Protein AF-A7MYH1-F1 (afdb_monomer_lite)

Organism: Vibrio campbellii (strain ATCC BAA-1116) (NCBI:txid2902295)

pLDDT: mean 77.16, std 15.41, range [34.53, 94.25]

Structure (mmCIF, N/CA/C/O backbone):
data_AF-A7MYH1-F1
#
_entry.id   AF-A7MYH1-F1
#
loop_
_atom_site.group_PDB
_atom_site.id
_atom_site.type_symbol
_atom_site.label_atom_id
_atom_site.label_alt_id
_atom_site.label_comp_id
_atom_site.label_asym_id
_atom_site.label_entity_id
_atom_site.label_seq_id
_atom_site.pdbx_PDB_ins_code
_atom_site.Cartn_x
_atom_site.Cartn_y
_atom_site.Cartn_z
_atom_site.occupancy
_atom_site.B_iso_or_equiv
_atom_site.auth_seq_id
_atom_site.auth_comp_id
_atom_site.auth_asym_id
_atom_site.auth_atom_id
_atom_site.pdbx_PDB_model_num
ATOM 1 N N . MET A 1 1 ? -11.121 32.956 -5.325 1.00 46.50 1 MET A N 1
ATOM 2 C CA . MET A 1 1 ? -10.182 32.074 -6.074 1.00 46.50 1 MET A CA 1
ATOM 3 C C . MET A 1 1 ? -8.756 32.084 -5.516 1.00 46.50 1 MET A C 1
ATOM 5 O O . MET A 1 1 ? -8.129 31.035 -5.560 1.00 46.50 1 MET A O 1
ATOM 9 N N . ARG A 1 2 ? -8.253 33.197 -4.953 1.00 42.03 2 ARG A N 1
ATOM 10 C CA . ARG A 1 2 ? -6.941 33.247 -4.270 1.00 42.03 2 ARG A CA 1
ATOM 11 C C . ARG A 1 2 ? -6.916 32.445 -2.962 1.00 42.03 2 ARG A C 1
ATOM 13 O O . ARG A 1 2 ? -5.913 31.816 -2.661 1.00 42.03 2 ARG A O 1
ATOM 20 N N . ASP A 1 3 ? -8.043 32.362 -2.259 1.00 34.53 3 ASP A N 1
ATOM 21 C CA . ASP A 1 3 ? -8.135 31.646 -0.975 1.00 34.53 3 ASP A CA 1
ATOM 22 C C . ASP A 1 3 ? -7.996 30.128 -1.117 1.00 34.53 3 ASP A C 1
ATOM 24 O O . ASP A 1 3 ? -7.394 29.478 -0.271 1.00 34.53 3 ASP A O 1
ATOM 28 N N . ILE A 1 4 ? -8.472 29.555 -2.228 1.00 42.09 4 ILE A N 1
ATOM 29 C CA . ILE A 1 4 ? -8.299 28.124 -2.523 1.00 42.09 4 ILE A CA 1
ATOM 30 C C . ILE A 1 4 ? -6.824 27.814 -2.817 1.00 42.09 4 ILE A C 1
ATOM 32 O O . ILE A 1 4 ? -6.323 26.778 -2.390 1.00 42.09 4 ILE A O 1
ATOM 36 N N . GLN A 1 5 ? -6.113 28.728 -3.486 1.00 36.94 5 GLN A N 1
ATOM 37 C CA . GLN A 1 5 ? -4.681 28.589 -3.757 1.00 36.94 5 GLN A CA 1
ATOM 38 C C . GLN A 1 5 ? -3.839 28.767 -2.491 1.00 36.94 5 GLN A C 1
ATOM 40 O O . GLN A 1 5 ? -2.908 28.000 -2.287 1.00 36.94 5 GLN A O 1
ATOM 45 N N . ILE A 1 6 ? -4.197 29.704 -1.606 1.00 45.69 6 ILE A N 1
ATOM 46 C CA . ILE A 1 6 ? -3.538 29.878 -0.303 1.00 45.69 6 ILE A CA 1
ATOM 47 C C . ILE A 1 6 ? -3.774 28.646 0.571 1.00 45.69 6 ILE A C 1
ATOM 49 O O . ILE A 1 6 ? -2.826 28.120 1.141 1.00 45.69 6 ILE A O 1
ATOM 53 N N . LEU A 1 7 ? -4.998 28.109 0.603 1.00 43.84 7 LEU A N 1
ATOM 54 C CA . LEU A 1 7 ? -5.285 26.854 1.292 1.00 43.84 7 LEU A CA 1
ATOM 55 C C . LEU A 1 7 ? -4.458 25.706 0.711 1.00 43.84 7 LEU A C 1
ATOM 57 O O . LEU A 1 7 ? -3.829 24.994 1.479 1.00 43.84 7 LEU A O 1
ATOM 61 N N . GLN A 1 8 ? -4.379 25.547 -0.612 1.00 45.94 8 GLN A N 1
ATOM 62 C CA . GLN A 1 8 ? -3.542 24.518 -1.244 1.00 45.94 8 GLN A CA 1
ATOM 63 C C . GLN A 1 8 ? -2.045 24.686 -0.924 1.00 45.94 8 GLN A C 1
ATOM 65 O O . GLN A 1 8 ? -1.395 23.701 -0.580 1.00 45.94 8 GLN A O 1
ATOM 70 N N . GLN A 1 9 ? -1.519 25.914 -0.945 1.00 45.81 9 GLN A N 1
ATOM 71 C CA . GLN A 1 9 ? -0.115 26.222 -0.651 1.00 45.81 9 GLN A CA 1
ATOM 72 C C . GLN A 1 9 ? 0.223 26.002 0.836 1.00 45.81 9 GLN A C 1
ATOM 74 O O . GLN A 1 9 ? 1.280 25.476 1.179 1.00 45.81 9 GLN A O 1
ATOM 79 N N . THR A 1 10 ? -0.686 26.363 1.745 1.00 42.59 10 THR A N 1
ATOM 80 C CA . THR A 1 10 ? -0.551 26.125 3.191 1.00 42.59 10 THR A CA 1
ATOM 81 C C . THR A 1 10 ? -0.730 24.638 3.533 1.00 42.59 10 THR A C 1
ATOM 83 O O . THR A 1 10 ? -0.073 24.136 4.444 1.00 42.59 10 THR A O 1
ATOM 86 N N . ILE A 1 11 ? -1.555 23.911 2.767 1.00 44.72 11 ILE A N 1
ATOM 87 C CA . ILE A 1 11 ? -1.746 22.451 2.843 1.00 44.72 11 ILE A CA 1
ATOM 88 C C . ILE A 1 11 ? -0.503 21.691 2.348 1.00 44.72 11 ILE A C 1
ATOM 90 O O . ILE A 1 11 ? -0.171 20.647 2.899 1.00 44.72 11 ILE A O 1
ATOM 94 N N . GLU A 1 12 ? 0.228 22.188 1.352 1.00 46.72 12 GLU A N 1
ATOM 95 C CA . GLU A 1 12 ? 1.492 21.563 0.930 1.00 46.72 12 GLU A CA 1
ATOM 96 C C . GLU A 1 12 ? 2.614 21.724 1.971 1.00 46.72 12 GLU A C 1
ATOM 98 O O . GLU A 1 12 ? 3.461 20.841 2.105 1.00 46.72 12 GLU A O 1
ATOM 103 N N . ASN A 1 13 ? 2.585 22.799 2.766 1.00 48.75 13 ASN A N 1
ATOM 104 C CA . ASN A 1 13 ? 3.703 23.199 3.625 1.00 48.75 13 ASN A CA 1
ATOM 105 C C . ASN A 1 13 ? 3.654 22.684 5.084 1.00 48.75 13 ASN A C 1
ATOM 107 O O . ASN A 1 13 ? 4.601 22.921 5.831 1.00 48.75 13 ASN A O 1
ATOM 111 N N . GLN A 1 14 ? 2.606 21.966 5.524 1.00 47.09 14 GLN A N 1
ATOM 112 C CA . GLN A 1 14 ? 2.458 21.504 6.924 1.00 47.09 14 GLN A CA 1
ATOM 113 C C . GLN A 1 14 ? 2.160 19.991 7.057 1.00 47.09 14 GLN A C 1
ATOM 115 O O . GLN A 1 14 ? 1.021 19.572 7.254 1.00 47.09 14 GLN A O 1
ATOM 120 N N . CYS A 1 15 ? 3.182 19.131 7.014 1.00 50.34 15 CYS A N 1
ATOM 121 C CA . CYS A 1 15 ? 3.049 17.683 7.273 1.00 50.34 15 CYS A CA 1
ATOM 122 C C . CYS A 1 15 ? 3.662 17.332 8.636 1.00 50.34 15 CYS A C 1
ATOM 124 O O . CYS A 1 15 ? 4.889 17.344 8.723 1.00 50.34 15 CYS A O 1
ATOM 126 N N . PRO A 1 16 ? 2.876 17.070 9.708 1.00 57.16 16 PRO A N 1
ATOM 127 C CA . PRO A 1 16 ? 2.064 15.849 9.914 1.00 57.16 16 PRO A CA 1
ATOM 128 C C . PRO A 1 16 ? 0.597 16.098 10.341 1.00 57.16 16 PRO A C 1
ATOM 130 O O . PRO A 1 16 ? -0.202 15.160 10.414 1.00 57.16 16 PRO A O 1
ATOM 133 N N . GLU A 1 17 ? 0.228 17.350 10.612 1.00 65.88 17 GLU A N 1
ATOM 134 C CA . GLU A 1 17 ? -1.073 17.725 11.186 1.00 65.88 17 GLU A CA 1
ATOM 135 C C . GLU A 1 17 ? -2.243 17.545 10.205 1.00 65.88 17 GLU A C 1
ATOM 137 O O . GLU A 1 17 ? -3.381 17.314 10.609 1.00 65.88 17 GLU A O 1
ATOM 142 N N . ILE A 1 18 ? -1.977 17.556 8.897 1.00 70.44 18 ILE A N 1
ATOM 143 C CA . ILE A 1 18 ? -3.005 17.363 7.864 1.00 70.44 18 ILE A CA 1
ATOM 144 C C . ILE A 1 18 ? -3.553 15.938 7.856 1.00 70.44 18 ILE A C 1
ATOM 146 O O . ILE A 1 18 ? -4.757 15.749 7.694 1.00 70.44 18 ILE A O 1
ATOM 150 N N . HIS A 1 19 ? -2.699 14.929 8.052 1.00 72.62 19 HIS A N 1
ATOM 151 C CA . HIS A 1 19 ? -3.154 13.540 8.142 1.00 72.62 19 HIS A CA 1
ATOM 152 C C . HIS A 1 19 ? -4.097 13.358 9.333 1.00 72.62 19 HIS A C 1
ATOM 154 O O . HIS A 1 19 ? -5.169 12.777 9.176 1.00 72.62 19 HIS A O 1
ATOM 160 N N . LYS A 1 20 ? -3.756 13.950 10.483 1.00 71.00 20 LYS A N 1
ATOM 161 C CA . LYS A 1 20 ? -4.616 13.933 11.670 1.00 71.00 20 LYS A CA 1
ATOM 162 C C . LYS A 1 20 ? -5.949 14.627 11.403 1.00 71.00 20 LYS A C 1
ATOM 164 O O . LYS A 1 20 ? -6.990 14.041 11.667 1.00 71.00 20 LYS A O 1
ATOM 169 N N . LYS A 1 21 ? -5.936 15.834 10.819 1.00 78.19 21 LYS A N 1
ATOM 170 C CA . LYS A 1 21 ? -7.163 16.575 10.473 1.00 78.19 21 LYS A CA 1
ATOM 171 C C . LYS A 1 21 ? -8.063 15.778 9.526 1.00 78.19 21 LYS A C 1
ATOM 173 O O . LYS A 1 21 ? -9.249 15.639 9.801 1.00 78.19 21 LYS A O 1
ATOM 178 N N . ARG A 1 22 ? -7.499 15.197 8.459 1.00 77.12 22 ARG A N 1
ATOM 179 C CA . ARG A 1 22 ? -8.239 14.340 7.514 1.00 77.12 22 ARG A CA 1
ATOM 180 C C . ARG A 1 22 ? -8.853 13.129 8.210 1.00 77.12 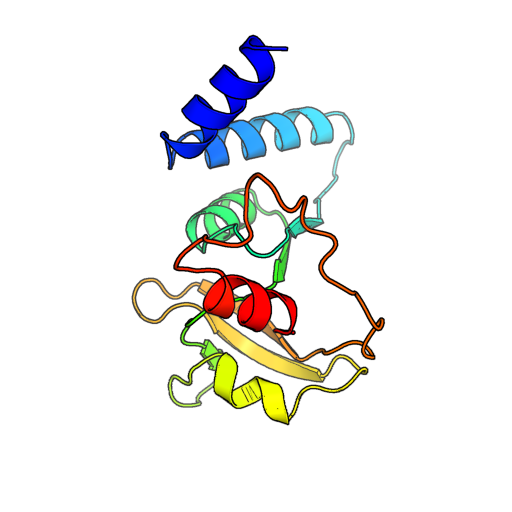22 ARG A C 1
ATOM 182 O O . ARG A 1 22 ? -10.026 12.843 7.993 1.00 77.12 22 ARG A O 1
ATOM 189 N N . LEU A 1 23 ? -8.088 12.446 9.061 1.00 74.12 23 LEU A N 1
ATOM 190 C CA . LEU A 1 23 ? -8.588 11.296 9.808 1.00 74.12 23 LEU A CA 1
ATOM 191 C C . LEU A 1 23 ? -9.709 11.694 10.778 1.00 74.12 23 LEU A C 1
ATOM 193 O O . LEU A 1 23 ? -10.725 11.013 10.836 1.00 74.12 23 LEU A O 1
ATOM 197 N N . SER A 1 24 ? -9.580 12.823 11.479 1.00 77.12 24 SER A N 1
ATOM 198 C CA . SER A 1 24 ? -10.633 13.349 12.356 1.00 77.12 24 SER A CA 1
ATOM 199 C C . SER A 1 24 ? -11.919 13.677 11.597 1.00 77.12 24 SER A C 1
ATOM 201 O O . SER A 1 24 ? -13.002 13.331 12.065 1.00 77.12 24 SER A O 1
ATOM 203 N N . SER A 1 25 ? -11.821 14.292 10.415 1.00 79.62 25 SER A N 1
ATOM 204 C CA . SER A 1 25 ? -12.985 14.545 9.558 1.00 79.62 25 SER A CA 1
ATOM 205 C C . SER A 1 25 ? -13.656 13.248 9.101 1.00 79.62 25 SER A C 1
ATOM 207 O O . SER A 1 25 ? -14.881 13.168 9.113 1.00 79.62 25 SER A O 1
ATOM 209 N N . LEU A 1 26 ? -12.875 12.216 8.756 1.00 78.00 26 LEU A N 1
ATOM 210 C CA . LEU A 1 26 ? -13.419 10.899 8.414 1.00 78.00 26 LEU A CA 1
ATOM 211 C C . LEU A 1 26 ? -14.127 10.253 9.610 1.00 78.00 2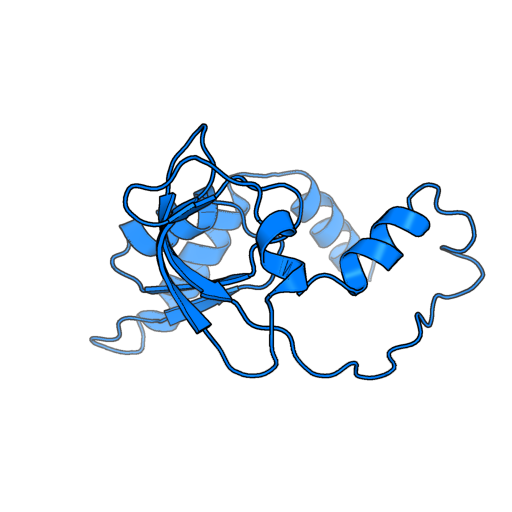6 LEU A C 1
ATOM 213 O O . LEU A 1 26 ? -15.222 9.734 9.443 1.00 78.00 26 LEU A O 1
ATOM 217 N N . ILE A 1 27 ? -13.551 10.328 10.816 1.00 74.25 27 ILE A N 1
ATOM 218 C CA . ILE A 1 27 ? -14.173 9.817 12.053 1.00 74.25 27 ILE A CA 1
ATOM 219 C C . ILE A 1 27 ? -15.505 10.514 12.322 1.00 74.25 27 ILE A C 1
ATOM 221 O O . ILE A 1 27 ? -16.474 9.869 12.710 1.00 74.25 27 ILE A O 1
ATOM 225 N N . LEU A 1 28 ? -15.575 11.830 12.117 1.00 74.94 28 LEU A N 1
ATOM 226 C CA . LEU A 1 28 ? -16.823 12.567 12.280 1.00 74.94 28 LEU A CA 1
ATOM 227 C C . LEU A 1 28 ? -17.886 12.102 11.276 1.00 74.94 28 LEU A C 1
ATOM 229 O O . LEU A 1 28 ? -19.036 11.915 11.660 1.00 74.94 28 LEU A O 1
ATOM 233 N N . ALA A 1 29 ? -17.493 11.880 10.021 1.00 75.50 29 ALA A N 1
ATOM 234 C CA . ALA A 1 29 ? -18.394 11.399 8.981 1.00 75.50 29 ALA A CA 1
ATOM 235 C C . ALA A 1 29 ? -18.876 9.958 9.219 1.00 75.50 29 ALA A C 1
ATOM 237 O O . ALA A 1 29 ? -19.984 9.625 8.819 1.00 75.50 29 ALA A O 1
ATOM 238 N N . THR A 1 30 ? -18.073 9.105 9.864 1.00 68.75 30 THR A N 1
ATOM 239 C CA . THR A 1 30 ? -18.439 7.705 10.134 1.00 68.75 30 THR A CA 1
ATOM 240 C C . THR A 1 30 ? -19.171 7.505 11.456 1.00 68.75 30 THR A C 1
ATOM 242 O O . THR A 1 30 ? -19.886 6.520 11.590 1.00 68.75 30 THR A O 1
ATOM 245 N N . LYS A 1 31 ? -19.074 8.443 12.409 1.00 68.44 31 LYS A N 1
ATOM 246 C CA . LYS A 1 31 ? -19.822 8.408 13.683 1.00 68.44 31 LYS A CA 1
ATOM 247 C C . LYS A 1 31 ? -21.341 8.340 13.514 1.00 68.44 31 LYS A C 1
ATOM 249 O O . LYS A 1 31 ? -22.023 7.870 14.416 1.00 68.44 31 LYS A O 1
ATOM 254 N N . THR A 1 32 ? -21.871 8.813 12.391 1.00 64.94 32 THR A N 1
ATOM 255 C CA . THR A 1 32 ? -23.303 8.726 12.074 1.00 64.94 32 THR A CA 1
ATOM 256 C C . THR A 1 32 ? -23.732 7.318 11.654 1.00 64.94 32 THR A C 1
ATOM 258 O O . THR A 1 32 ? -24.922 7.019 11.672 1.00 64.94 32 THR A O 1
ATOM 261 N N . VAL A 1 33 ? -22.783 6.439 11.313 1.00 70.12 33 VAL A N 1
ATOM 262 C CA . VAL A 1 33 ? -23.028 5.047 10.923 1.00 70.12 33 VAL A CA 1
ATOM 263 C C . VAL A 1 33 ? -22.615 4.137 12.079 1.00 70.12 33 VAL A C 1
ATOM 265 O O . VAL A 1 33 ? -21.445 3.790 12.248 1.00 70.12 33 VAL A O 1
ATOM 268 N N . ASN A 1 34 ? -23.588 3.774 12.913 1.00 69.31 34 ASN A N 1
ATOM 269 C CA . ASN A 1 34 ? -23.343 2.992 14.121 1.00 69.31 34 ASN A CA 1
ATOM 270 C C . ASN A 1 34 ? -22.749 1.610 13.777 1.00 69.31 34 ASN A C 1
ATOM 272 O O . ASN A 1 34 ? -23.307 0.882 12.959 1.00 69.31 34 ASN A O 1
ATOM 276 N N . GLY A 1 35 ? -21.618 1.252 14.397 1.00 73.69 35 GLY A N 1
ATOM 277 C CA . GLY A 1 35 ? -20.970 -0.056 14.214 1.00 73.69 35 GLY A CA 1
ATOM 278 C C . GLY A 1 35 ? -20.193 -0.248 12.902 1.00 73.69 35 GLY A C 1
ATOM 279 O O . GLY A 1 35 ? -19.858 -1.378 12.562 1.00 73.69 35 GLY A O 1
ATOM 280 N N . CYS A 1 36 ? -19.900 0.819 12.151 1.00 79.25 36 CYS A N 1
ATOM 281 C CA . CYS A 1 36 ? -19.158 0.716 10.892 1.00 79.25 36 CYS A CA 1
ATOM 282 C C . CYS A 1 36 ? -17.631 0.701 11.093 1.00 79.25 36 CYS A C 1
ATOM 284 O O . CYS A 1 36 ? -17.070 1.596 11.731 1.00 79.25 36 CYS A O 1
ATOM 286 N N . THR A 1 37 ? -16.950 -0.260 10.460 1.00 84.19 37 THR A N 1
ATOM 287 C CA . THR A 1 37 ? -15.486 -0.286 10.316 1.00 84.19 37 THR A CA 1
ATOM 288 C C . THR A 1 37 ? -15.114 0.059 8.871 1.00 84.19 37 THR A C 1
ATOM 290 O O . THR A 1 37 ? -15.172 -0.808 7.998 1.00 84.19 37 THR A O 1
ATOM 293 N N . PRO A 1 38 ? -14.761 1.320 8.570 1.00 85.25 38 PRO A N 1
ATOM 294 C CA . PRO A 1 38 ? -14.531 1.753 7.199 1.00 85.25 38 PRO A CA 1
ATOM 295 C C . PRO A 1 38 ? -13.247 1.158 6.608 1.00 85.25 38 PRO A C 1
ATOM 297 O O . PRO A 1 38 ? -12.254 0.928 7.306 1.00 85.25 38 PRO A O 1
ATOM 300 N N . ILE A 1 39 ? -13.260 0.992 5.284 1.00 88.69 39 ILE A N 1
ATOM 301 C CA . ILE A 1 39 ? -12.078 0.699 4.470 1.00 88.69 39 ILE A CA 1
ATOM 302 C C . ILE A 1 39 ? -11.683 1.983 3.739 1.00 88.69 39 ILE A C 1
ATOM 304 O O . ILE A 1 39 ? -12.421 2.487 2.893 1.00 88.69 39 ILE A O 1
ATOM 308 N N . ILE A 1 40 ? -10.513 2.524 4.061 1.00 88.12 40 ILE A N 1
ATOM 309 C CA . ILE A 1 40 ? -10.015 3.764 3.466 1.00 88.12 40 ILE A CA 1
ATOM 310 C C . ILE A 1 40 ? -9.204 3.454 2.210 1.00 88.12 40 ILE A C 1
ATOM 312 O O . ILE A 1 40 ? -8.109 2.906 2.303 1.00 88.12 40 ILE A O 1
ATOM 316 N N . VAL A 1 41 ? -9.704 3.857 1.042 1.00 89.25 41 VAL A N 1
ATOM 317 C CA . VAL A 1 41 ? -8.970 3.742 -0.226 1.00 89.25 41 VAL A CA 1
ATOM 318 C C . VAL A 1 41 ? -8.237 5.051 -0.510 1.00 89.25 41 VAL A C 1
ATOM 320 O O . VAL A 1 41 ? -8.868 6.102 -0.627 1.00 89.25 41 VAL A O 1
ATOM 323 N N . SER A 1 42 ? -6.909 5.013 -0.619 1.00 85.50 42 SER A N 1
ATOM 324 C CA . SER A 1 42 ? -6.091 6.201 -0.884 1.00 85.50 42 SER A CA 1
ATOM 325 C C . SER A 1 42 ? -5.169 6.038 -2.095 1.00 85.50 42 SER A C 1
ATOM 327 O O . SER A 1 42 ? -4.576 4.984 -2.333 1.00 85.50 42 SER A O 1
ATOM 329 N N . ASP A 1 43 ? -5.041 7.111 -2.884 1.00 77.69 43 ASP A N 1
ATOM 330 C CA . ASP A 1 43 ? -4.111 7.143 -4.016 1.00 77.69 43 ASP A CA 1
ATOM 331 C C . ASP A 1 43 ? -2.648 7.304 -3.555 1.00 77.69 43 ASP A C 1
ATOM 333 O O . ASP A 1 43 ? -2.355 7.653 -2.406 1.00 77.69 43 ASP A O 1
ATOM 337 N N . ALA A 1 44 ? -1.711 7.073 -4.476 1.00 61.22 44 ALA A N 1
ATOM 338 C CA . ALA A 1 44 ? -0.289 7.266 -4.227 1.00 61.22 44 ALA A CA 1
ATOM 339 C C . ALA A 1 44 ? 0.027 8.718 -3.828 1.00 61.22 44 ALA A C 1
ATOM 341 O O . ALA A 1 44 ? -0.151 9.650 -4.608 1.00 61.22 44 ALA A O 1
ATOM 342 N N . GLY A 1 45 ? 0.532 8.892 -2.608 1.00 70.88 45 GLY A N 1
ATOM 343 C CA . GLY A 1 45 ? 0.838 10.198 -2.014 1.00 70.88 45 GLY A CA 1
ATOM 344 C C . GLY A 1 45 ? 0.731 10.176 -0.492 1.00 70.88 45 GLY A C 1
ATOM 345 O O . GLY A 1 45 ? 1.465 10.877 0.202 1.00 70.88 45 GLY A O 1
ATOM 346 N N . PHE A 1 46 ? -0.111 9.288 0.036 1.00 73.75 46 PHE A N 1
ATOM 347 C CA . PHE A 1 46 ? -0.139 8.972 1.456 1.00 73.75 46 PHE A CA 1
ATOM 348 C C . PHE A 1 46 ? 1.022 8.035 1.809 1.00 73.75 46 PHE A C 1
ATOM 350 O O . PHE A 1 46 ? 1.251 7.022 1.152 1.00 73.75 46 PHE A O 1
ATOM 357 N N . ARG A 1 47 ? 1.794 8.406 2.833 1.00 78.94 47 ARG A N 1
ATOM 358 C CA . ARG A 1 47 ? 2.964 7.645 3.306 1.00 78.94 47 ARG A CA 1
ATOM 359 C C . ARG A 1 47 ? 2.578 6.693 4.438 1.00 78.94 47 ARG A C 1
ATOM 361 O O . ARG A 1 47 ? 1.494 6.814 4.998 1.00 78.94 47 ARG A O 1
ATOM 368 N N . ASN A 1 48 ? 3.499 5.824 4.859 1.00 84.12 48 ASN A N 1
ATOM 369 C CA . ASN A 1 48 ? 3.299 4.874 5.967 1.00 84.12 48 ASN A CA 1
ATOM 370 C C . ASN A 1 48 ? 2.680 5.499 7.231 1.00 84.12 48 ASN A C 1
ATOM 372 O O . ASN A 1 48 ? 1.892 4.850 7.910 1.00 84.12 48 ASN A O 1
ATOM 376 N N . THR A 1 49 ? 2.982 6.766 7.538 1.00 84.31 49 THR A N 1
ATOM 377 C CA . THR A 1 49 ? 2.401 7.471 8.693 1.00 84.31 49 THR A CA 1
ATOM 378 C C . THR A 1 49 ? 0.884 7.639 8.612 1.00 84.31 49 THR A C 1
ATOM 380 O O . THR A 1 49 ? 0.236 7.664 9.652 1.00 84.31 49 THR A O 1
ATOM 383 N N . TRP A 1 50 ? 0.304 7.755 7.415 1.00 86.00 50 TRP A N 1
ATOM 384 C CA . TRP A 1 50 ? -1.147 7.783 7.212 1.00 86.00 50 TRP A CA 1
ATOM 385 C C . TRP A 1 50 ? -1.767 6.421 7.519 1.00 86.00 50 TRP A C 1
ATOM 387 O O . TRP A 1 50 ? -2.669 6.329 8.345 1.00 86.00 50 TRP A O 1
ATOM 397 N N . PHE A 1 51 ? -1.233 5.359 6.917 1.00 87.94 51 PHE A N 1
ATOM 398 C CA . PHE A 1 51 ? -1.755 4.004 7.088 1.00 87.94 51 PHE A CA 1
ATOM 399 C C . PHE A 1 51 ? -1.660 3.524 8.540 1.00 87.94 51 PHE A C 1
ATOM 401 O O . PHE A 1 51 ? -2.616 2.952 9.050 1.00 87.94 51 PHE A O 1
ATOM 408 N N . ARG A 1 52 ? -0.572 3.858 9.252 1.00 87.81 52 ARG A N 1
ATOM 409 C CA . ARG A 1 52 ? -0.468 3.619 10.703 1.00 87.81 52 ARG A CA 1
ATOM 410 C C . ARG A 1 52 ? -1.567 4.330 11.487 1.00 87.81 52 ARG A C 1
ATOM 412 O O . ARG A 1 52 ? -2.150 3.740 12.383 1.00 87.81 52 ARG A O 1
ATOM 419 N N . GLN A 1 53 ? -1.862 5.590 11.163 1.00 86.50 53 GLN A N 1
ATOM 420 C CA . GLN A 1 53 ? -2.917 6.332 11.857 1.00 86.50 53 GLN A CA 1
ATOM 421 C C . GLN A 1 53 ? -4.299 5.716 11.621 1.00 86.50 53 GLN A C 1
ATOM 423 O O . GLN A 1 53 ? -5.080 5.645 12.563 1.00 86.50 53 GLN A O 1
ATOM 428 N N . VAL A 1 54 ? -4.584 5.246 10.402 1.00 87.56 54 VAL A N 1
ATOM 429 C CA . VAL A 1 54 ? -5.832 4.535 10.079 1.00 87.56 54 VAL A CA 1
ATOM 430 C C . VAL A 1 54 ? -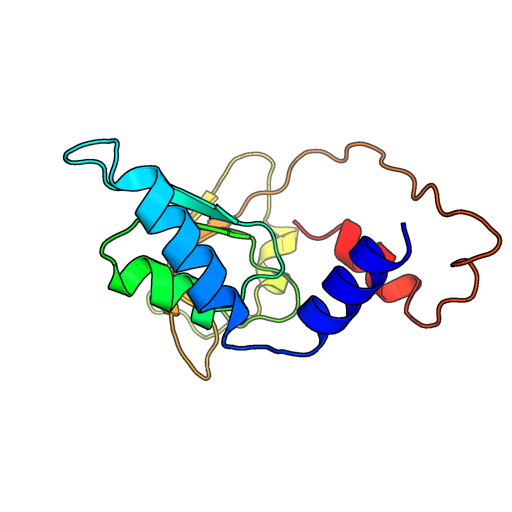5.906 3.201 10.833 1.00 87.56 54 VAL A C 1
ATOM 432 O O . VAL A 1 54 ? -6.891 2.948 11.521 1.00 87.56 54 VAL A O 1
ATOM 435 N N . ALA A 1 55 ? -4.841 2.396 10.794 1.00 88.06 55 ALA A N 1
ATOM 436 C CA . ALA A 1 55 ? -4.772 1.114 11.500 1.00 88.06 55 ALA A CA 1
ATOM 437 C C . ALA A 1 55 ? -4.916 1.271 13.025 1.00 88.06 55 ALA A C 1
ATOM 439 O O . ALA A 1 55 ? -5.661 0.526 13.653 1.00 88.06 55 ALA A O 1
ATOM 440 N N . ASN A 1 56 ? -4.304 2.300 13.621 1.00 87.75 56 ASN A N 1
ATOM 441 C CA . ASN A 1 56 ? -4.432 2.609 15.052 1.00 87.75 56 ASN A CA 1
ATOM 442 C C . ASN A 1 56 ? -5.865 2.980 15.477 1.00 87.75 56 ASN A C 1
ATOM 444 O O . ASN A 1 56 ? -6.154 3.031 16.670 1.00 87.75 56 ASN A O 1
ATOM 448 N N . LYS A 1 57 ? -6.762 3.282 14.529 1.00 83.94 57 LYS A N 1
ATOM 449 C CA . LYS A 1 57 ? -8.197 3.482 14.786 1.00 83.94 57 LYS A CA 1
ATOM 450 C C . LYS A 1 57 ? -9.016 2.196 14.647 1.00 83.94 57 LYS A C 1
ATOM 452 O O . LYS A 1 57 ? -10.230 2.252 14.808 1.00 83.94 57 LYS A O 1
ATOM 457 N N . GLY A 1 58 ? -8.374 1.064 14.355 1.00 87.38 58 GLY A N 1
ATOM 458 C CA . GLY A 1 58 ? -9.040 -0.208 14.078 1.00 87.38 58 GLY A CA 1
ATOM 459 C C . GLY A 1 58 ? -9.715 -0.244 12.707 1.00 87.38 58 GLY A C 1
ATOM 460 O O . GLY A 1 58 ? -10.660 -1.000 12.514 1.00 87.38 58 GLY A O 1
ATOM 461 N N . TRP A 1 59 ? -9.289 0.612 11.775 1.00 89.25 59 TRP A N 1
ATOM 462 C CA . TRP A 1 59 ? -9.868 0.710 10.436 1.00 89.25 59 TRP A CA 1
ATOM 463 C C . TRP A 1 59 ? -8.987 0.029 9.395 1.00 89.25 59 TRP A C 1
ATOM 465 O O . TRP A 1 59 ? -7.762 -0.036 9.530 1.00 89.25 59 TRP A O 1
ATOM 475 N N . PHE A 1 60 ? -9.617 -0.415 8.312 1.00 91.38 60 PHE A N 1
ATOM 476 C CA . PHE A 1 60 ? -8.925 -1.017 7.182 1.00 91.38 60 PHE A CA 1
ATOM 477 C C . PHE A 1 60 ? -8.497 0.050 6.177 1.00 91.38 60 PHE A C 1
ATOM 479 O O . PHE A 1 60 ? -9.061 1.146 6.101 1.00 91.38 60 PHE A O 1
ATOM 486 N N . TRP A 1 61 ? -7.496 -0.270 5.366 1.00 92.31 61 TRP A N 1
ATOM 487 C CA . TRP A 1 61 ? -6.997 0.628 4.337 1.00 92.31 61 TRP A CA 1
ATOM 488 C C . TRP A 1 61 ? -6.549 -0.144 3.101 1.00 92.31 61 TRP A C 1
ATOM 490 O O . TRP A 1 61 ? -6.092 -1.279 3.182 1.00 92.31 61 TRP A O 1
ATOM 500 N N . LEU A 1 62 ? -6.665 0.510 1.951 1.00 92.25 62 LEU A N 1
ATOM 501 C CA . LEU A 1 62 ? -6.142 0.062 0.673 1.00 92.25 62 LEU A CA 1
ATOM 502 C C . LEU A 1 62 ? -5.408 1.240 0.041 1.00 92.25 62 LEU A C 1
ATOM 504 O O . LEU A 1 62 ? -5.965 2.326 -0.107 1.00 92.25 62 LEU A O 1
ATOM 508 N N . GLY A 1 63 ? -4.146 1.037 -0.315 1.00 91.12 63 GLY A N 1
ATOM 509 C CA . GLY A 1 63 ? -3.302 2.097 -0.848 1.00 91.12 63 GLY A CA 1
ATOM 510 C C . GLY A 1 63 ? -2.450 1.610 -2.003 1.00 91.12 63 GLY A C 1
ATOM 511 O O . GLY A 1 63 ? -2.052 0.448 -2.053 1.00 91.12 63 GLY A O 1
ATOM 512 N N . ARG A 1 64 ? -2.132 2.519 -2.924 1.00 88.88 64 ARG A N 1
ATOM 513 C CA . ARG A 1 64 ? -1.163 2.254 -3.990 1.00 88.88 64 ARG A CA 1
ATOM 514 C C . ARG A 1 64 ? 0.237 2.681 -3.561 1.00 88.88 64 ARG A C 1
ATOM 516 O O . ARG A 1 64 ? 0.455 3.837 -3.199 1.00 88.88 64 ARG A O 1
ATOM 523 N N . VAL A 1 65 ? 1.202 1.775 -3.683 1.00 87.00 65 VAL A N 1
ATOM 524 C CA . VAL A 1 65 ? 2.622 2.064 -3.440 1.00 87.00 65 VAL A CA 1
ATOM 525 C C . VAL A 1 65 ? 3.266 2.587 -4.725 1.00 87.00 65 VAL A C 1
ATOM 527 O O . VAL A 1 65 ? 3.171 1.953 -5.771 1.00 87.00 65 VAL A O 1
ATOM 530 N N . ARG A 1 66 ? 3.935 3.743 -4.658 1.00 80.62 66 ARG A N 1
ATOM 531 C CA . ARG A 1 66 ? 4.680 4.342 -5.781 1.00 80.62 66 ARG A CA 1
ATOM 532 C C . ARG A 1 66 ? 6.034 4.875 -5.356 1.00 80.62 66 ARG A C 1
ATOM 534 O O . ARG A 1 66 ? 6.296 5.049 -4.168 1.00 80.62 66 ARG A O 1
ATOM 541 N N . GLY A 1 67 ? 6.870 5.187 -6.343 1.00 82.69 67 GLY A N 1
ATOM 542 C CA . GLY A 1 67 ? 8.236 5.637 -6.113 1.00 82.69 67 GLY A CA 1
ATOM 543 C C . GLY A 1 67 ? 9.166 4.470 -5.804 1.00 82.69 67 GLY A C 1
ATOM 544 O O . GLY A 1 67 ? 9.004 3.389 -6.364 1.00 82.69 67 GLY A O 1
ATOM 545 N N . GLU A 1 68 ? 10.162 4.707 -4.955 1.00 85.81 68 GLU A N 1
ATOM 546 C CA . GLU A 1 68 ? 11.162 3.715 -4.548 1.00 85.81 68 GLU A CA 1
ATOM 547 C C . GLU A 1 68 ? 10.921 3.329 -3.097 1.00 85.81 68 GLU A C 1
ATOM 549 O O . GLU A 1 68 ? 11.379 3.988 -2.164 1.00 85.81 68 GLU A O 1
ATOM 554 N N . VAL A 1 69 ? 10.144 2.264 -2.920 1.00 88.44 69 VAL A N 1
ATOM 555 C CA . VAL A 1 69 ? 9.805 1.725 -1.605 1.00 88.44 69 VAL A CA 1
ATOM 556 C C . VAL A 1 69 ? 10.291 0.291 -1.553 1.00 88.44 69 VAL A C 1
ATOM 558 O O . VAL A 1 69 ? 9.995 -0.500 -2.446 1.00 88.44 69 VAL A O 1
ATOM 561 N N . SER A 1 70 ? 11.048 -0.048 -0.513 1.00 91.81 70 SER A N 1
ATOM 562 C CA . SER A 1 70 ? 11.423 -1.436 -0.264 1.00 91.81 70 SER A CA 1
ATOM 563 C C . SER A 1 70 ? 10.227 -2.201 0.302 1.00 91.81 70 SER A C 1
ATOM 565 O O . SER A 1 70 ? 9.578 -1.718 1.234 1.00 91.81 70 SER A O 1
ATOM 567 N N . ILE A 1 71 ? 9.970 -3.378 -0.253 1.00 92.75 71 ILE A N 1
ATOM 568 C CA . ILE A 1 71 ? 8.938 -4.330 0.146 1.00 92.75 71 ILE A CA 1
ATOM 569 C C . ILE A 1 71 ? 9.640 -5.636 0.515 1.00 92.75 71 ILE A C 1
ATOM 571 O O . ILE A 1 71 ? 10.581 -6.048 -0.164 1.00 92.75 71 ILE A O 1
ATOM 575 N N . LYS A 1 72 ? 9.200 -6.264 1.597 1.00 93.94 72 LYS A N 1
ATOM 576 C CA . LYS A 1 72 ? 9.573 -7.626 1.971 1.00 93.94 72 LYS A CA 1
ATOM 577 C C . LYS A 1 72 ? 8.307 -8.473 1.950 1.00 93.94 72 LYS A C 1
ATOM 579 O O . LYS A 1 72 ? 7.379 -8.107 2.662 1.00 93.94 72 LYS A O 1
ATOM 584 N N . CYS A 1 73 ? 8.262 -9.542 1.164 1.00 91.12 73 CYS A N 1
ATOM 585 C CA . CYS A 1 73 ? 7.125 -10.465 1.109 1.00 91.12 73 CYS A CA 1
ATOM 586 C C . CYS A 1 73 ? 7.493 -11.736 1.887 1.00 91.12 73 CYS A C 1
ATOM 588 O O . CYS A 1 73 ? 8.508 -12.353 1.589 1.00 91.12 73 CYS A O 1
ATOM 590 N N . GLY A 1 74 ? 6.725 -12.098 2.915 1.00 85.50 74 GLY A N 1
ATOM 591 C CA . GLY A 1 74 ? 7.011 -13.261 3.761 1.00 85.50 74 GLY A CA 1
ATOM 592 C C . GLY A 1 74 ? 8.439 -13.271 4.330 1.00 85.50 74 GLY A C 1
ATOM 593 O O . GLY A 1 74 ? 8.888 -12.309 4.966 1.00 85.50 74 GLY A O 1
ATOM 594 N N . GLU A 1 75 ? 9.157 -14.368 4.088 1.00 82.69 75 GLU A N 1
ATOM 595 C CA . GLU A 1 75 ? 10.542 -14.574 4.535 1.00 82.69 75 GLU A CA 1
ATOM 596 C C . GLU A 1 75 ? 11.601 -14.061 3.546 1.00 82.69 75 GLU A C 1
ATOM 598 O O . GLU A 1 75 ? 12.793 -14.093 3.858 1.00 82.69 75 GLU A O 1
ATOM 603 N N . ASP A 1 76 ? 11.191 -13.527 2.392 1.00 85.44 76 ASP A N 1
ATOM 604 C CA . ASP A 1 76 ? 12.117 -13.074 1.358 1.00 85.44 76 ASP A CA 1
ATOM 605 C C . ASP A 1 76 ? 13.006 -11.907 1.817 1.00 85.44 76 ASP A C 1
ATOM 607 O O . ASP A 1 76 ? 12.783 -11.231 2.826 1.00 85.44 76 ASP A O 1
ATOM 611 N N . SER A 1 77 ? 14.044 -11.622 1.032 1.00 91.25 77 SER A N 1
ATOM 612 C CA . SER A 1 77 ? 14.857 -10.421 1.226 1.00 91.25 77 SER A CA 1
ATOM 613 C C . SER A 1 77 ? 14.091 -9.142 0.852 1.00 91.25 77 SER A C 1
ATOM 615 O O . SER A 1 77 ? 13.103 -9.155 0.120 1.00 91.25 77 SER A O 1
ATOM 617 N N . TRP A 1 78 ? 14.556 -7.995 1.355 1.00 93.50 78 TRP A N 1
ATOM 618 C CA . TRP A 1 78 ? 13.999 -6.695 0.971 1.00 93.50 78 TRP A CA 1
ATOM 619 C C . TRP A 1 78 ? 14.273 -6.407 -0.507 1.00 93.50 78 TRP A C 1
ATOM 621 O O . TRP A 1 78 ? 15.430 -6.294 -0.911 1.00 93.50 78 TRP A O 1
ATOM 631 N N . GLN A 1 79 ? 13.217 -6.184 -1.281 1.00 92.31 79 GLN A N 1
ATOM 632 C CA . GLN A 1 79 ? 13.286 -5.861 -2.704 1.00 92.31 79 GLN A CA 1
ATOM 633 C C . GLN A 1 79 ? 12.638 -4.505 -2.983 1.00 92.31 79 GLN A C 1
ATOM 635 O O . GLN A 1 79 ? 11.799 -4.023 -2.226 1.00 92.31 79 GLN A O 1
ATOM 640 N N . TRP A 1 80 ? 13.027 -3.841 -4.066 1.00 92.00 80 TRP A N 1
ATOM 641 C CA . TRP A 1 80 ? 12.367 -2.600 -4.475 1.00 92.00 80 TRP A CA 1
ATOM 642 C C . TRP A 1 80 ? 11.012 -2.905 -5.104 1.00 92.00 80 TRP A C 1
ATOM 644 O O . TRP A 1 80 ? 10.930 -3.760 -5.968 1.00 92.00 80 TRP A O 1
ATOM 654 N N . ASN A 1 81 ? 9.967 -2.140 -4.794 1.00 90.25 81 ASN A N 1
ATOM 655 C CA . ASN A 1 81 ? 8.649 -2.273 -5.432 1.00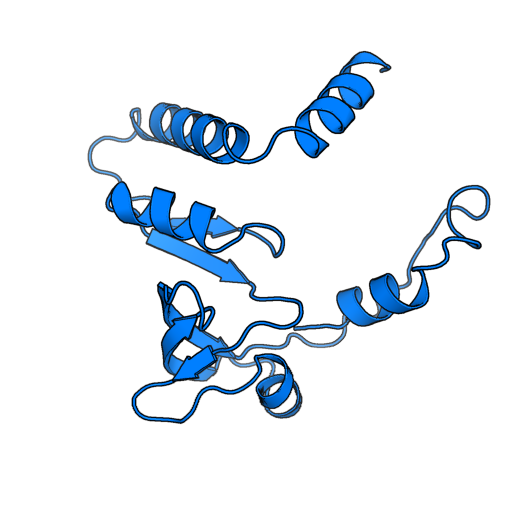 90.25 81 ASN A CA 1
ATOM 656 C C . ASN A 1 81 ? 8.703 -2.327 -6.978 1.00 90.25 81 ASN A C 1
ATOM 658 O O . ASN A 1 81 ? 7.902 -3.005 -7.614 1.00 90.25 81 ASN A O 1
ATOM 662 N N . LYS A 1 82 ? 9.675 -1.641 -7.592 1.00 89.62 82 LYS A N 1
ATOM 663 C CA . LYS A 1 82 ? 9.883 -1.633 -9.046 1.00 89.62 82 LYS A CA 1
ATOM 664 C C . LYS A 1 82 ? 10.306 -2.988 -9.630 1.00 89.62 82 LYS A C 1
ATOM 666 O O . LYS A 1 82 ? 10.072 -3.196 -10.818 1.00 89.62 82 LYS A O 1
ATOM 671 N N . THR A 1 83 ? 10.901 -3.899 -8.851 1.00 91.12 83 THR A N 1
ATOM 672 C CA . THR A 1 83 ? 11.290 -5.243 -9.335 1.00 91.12 83 THR A CA 1
ATOM 673 C C . THR A 1 83 ? 10.074 -6.099 -9.675 1.00 91.12 83 THR A C 1
ATOM 675 O O . THR A 1 83 ? 10.165 -6.970 -10.535 1.00 91.12 83 THR A O 1
ATOM 678 N N . PHE A 1 84 ? 8.922 -5.805 -9.068 1.00 89.62 84 PHE A N 1
ATOM 679 C CA . PHE A 1 84 ? 7.665 -6.506 -9.320 1.00 89.62 84 PHE A CA 1
ATOM 680 C C . PHE A 1 84 ? 6.929 -5.982 -10.564 1.00 89.62 84 PHE A C 1
ATOM 682 O O . PHE A 1 84 ? 6.114 -6.690 -11.145 1.00 89.62 84 PHE A O 1
ATOM 689 N N . TYR A 1 85 ? 7.215 -4.760 -11.034 1.00 89.12 85 TYR A N 1
ATOM 690 C CA . TYR A 1 85 ? 6.474 -4.134 -12.143 1.00 89.12 85 TYR A CA 1
ATOM 691 C C . TYR A 1 85 ? 6.463 -4.939 -13.458 1.00 89.12 85 TYR A C 1
ATOM 693 O O . TYR A 1 85 ? 5.432 -4.907 -14.136 1.00 89.12 85 TYR A O 1
ATOM 701 N N . PRO A 1 86 ? 7.546 -5.638 -13.860 1.00 89.06 86 PRO A N 1
ATOM 702 C CA . PRO A 1 86 ? 7.533 -6.485 -15.054 1.00 89.06 86 PRO A CA 1
ATOM 703 C C . PRO A 1 86 ? 6.577 -7.678 -14.955 1.00 89.06 86 PRO A C 1
ATOM 705 O O . PRO A 1 86 ? 6.058 -8.113 -15.975 1.00 89.06 86 PRO A O 1
ATOM 708 N N . GLN A 1 87 ? 6.322 -8.178 -13.744 1.00 89.38 87 GLN A N 1
ATOM 709 C CA . GLN A 1 87 ? 5.446 -9.329 -13.497 1.00 89.38 87 GLN A CA 1
ATOM 710 C C . GLN A 1 87 ? 3.965 -8.920 -13.401 1.00 89.38 87 GLN A C 1
ATOM 712 O O . GLN A 1 87 ? 3.079 -9.769 -13.362 1.00 89.38 87 GLN A O 1
ATOM 717 N N . ALA A 1 88 ? 3.682 -7.613 -13.359 1.00 89.62 88 ALA A N 1
ATOM 718 C CA . ALA A 1 88 ? 2.345 -7.101 -13.117 1.00 89.62 88 ALA A CA 1
ATOM 719 C C . ALA A 1 88 ? 1.421 -7.309 -14.321 1.00 89.62 88 ALA A C 1
ATOM 721 O O . ALA A 1 88 ? 1.694 -6.822 -15.423 1.00 89.62 88 ALA A O 1
ATOM 722 N N . THR A 1 89 ? 0.289 -7.963 -14.070 1.00 91.00 89 THR A N 1
ATOM 723 C CA . THR A 1 89 ? -0.761 -8.236 -15.059 1.00 91.00 89 THR A CA 1
ATOM 724 C C . THR A 1 89 ? -2.056 -7.504 -14.706 1.00 91.00 89 THR A C 1
ATOM 726 O O . THR A 1 89 ? -2.182 -6.896 -13.642 1.00 91.00 89 THR A O 1
ATOM 729 N N . ASP A 1 90 ? -3.029 -7.546 -15.607 1.00 89.94 90 ASP A N 1
ATOM 730 C CA . ASP A 1 90 ? -4.374 -6.996 -15.417 1.00 89.94 90 ASP A CA 1
ATOM 731 C C . ASP A 1 90 ? -5.246 -7.836 -14.468 1.00 89.94 90 ASP A C 1
ATOM 733 O O . ASP A 1 90 ? -6.377 -7.453 -14.170 1.00 89.94 90 ASP A O 1
ATOM 737 N N . LYS A 1 91 ? -4.720 -8.952 -13.956 1.00 91.62 91 LYS A N 1
ATOM 738 C CA . LYS A 1 91 ? -5.321 -9.732 -12.877 1.00 91.62 91 LYS A CA 1
ATOM 739 C C . LYS A 1 91 ? -4.556 -9.466 -11.579 1.00 91.62 91 LYS A C 1
ATOM 741 O O . LYS A 1 91 ? -3.327 -9.547 -11.584 1.00 91.62 91 LYS A O 1
ATOM 746 N N . PRO A 1 92 ? -5.244 -9.142 -10.470 1.00 92.00 92 PRO A N 1
ATOM 747 C CA . PRO A 1 92 ? -4.575 -8.928 -9.196 1.00 92.00 92 PRO A CA 1
ATOM 748 C C . PRO A 1 92 ? -3.921 -10.232 -8.726 1.00 92.00 92 PRO A C 1
ATOM 750 O O . PRO A 1 92 ? -4.585 -11.258 -8.601 1.00 92.00 92 PRO A O 1
ATOM 753 N N . GLN A 1 93 ? -2.619 -10.181 -8.464 1.00 92.88 93 GLN A N 1
ATOM 754 C CA . GLN A 1 93 ? -1.841 -11.292 -7.923 1.00 92.88 93 GLN A CA 1
ATOM 755 C C . GLN A 1 93 ? -1.513 -11.003 -6.463 1.00 92.88 93 GLN A C 1
ATOM 757 O O . GLN A 1 93 ? -0.981 -9.940 -6.143 1.00 92.88 93 GLN A O 1
ATOM 762 N N . PHE A 1 94 ? -1.846 -11.936 -5.577 1.00 93.31 94 PHE A N 1
ATOM 763 C CA . PHE A 1 94 ? -1.503 -11.828 -4.165 1.00 93.31 94 PHE A CA 1
ATOM 764 C C . PHE A 1 94 ? -0.035 -12.214 -3.959 1.00 93.31 94 PHE A C 1
ATOM 766 O O . PHE A 1 94 ? 0.370 -13.306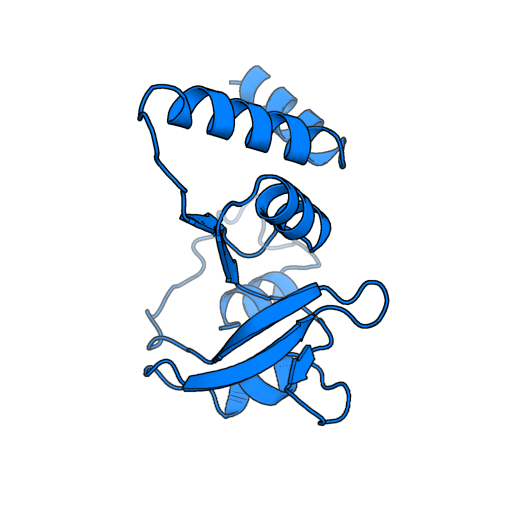 -4.345 1.00 93.31 94 PHE A O 1
ATOM 773 N N . LEU A 1 95 ? 0.753 -11.312 -3.370 1.00 90.62 95 LEU A N 1
ATOM 774 C CA . LEU A 1 95 ? 2.175 -11.534 -3.083 1.00 90.62 95 LEU A CA 1
ATOM 775 C C . LEU A 1 95 ? 2.421 -12.072 -1.665 1.00 90.62 95 LEU A C 1
ATOM 777 O O . LEU A 1 95 ? 3.552 -12.423 -1.344 1.00 90.62 95 LEU A O 1
ATOM 781 N N . GLY A 1 96 ? 1.388 -12.125 -0.819 1.00 91.50 96 GLY A N 1
ATOM 782 C CA . GLY A 1 96 ? 1.502 -12.559 0.570 1.00 91.50 96 GLY A CA 1
ATOM 783 C C . GLY A 1 96 ? 1.478 -11.419 1.588 1.00 91.50 96 GLY A C 1
ATOM 784 O O . GLY A 1 96 ? 1.350 -10.230 1.265 1.00 91.50 96 GLY A O 1
ATOM 785 N N . GLU A 1 97 ? 1.615 -11.808 2.853 1.00 94.25 97 GLU A N 1
ATOM 786 C CA . GLU A 1 97 ? 1.922 -10.895 3.954 1.00 94.25 97 GLU A CA 1
ATOM 787 C C . GLU A 1 97 ? 3.255 -10.204 3.691 1.00 94.25 97 GLU A C 1
ATOM 789 O O . GLU A 1 97 ? 4.232 -10.822 3.273 1.00 94.25 97 GLU A O 1
ATOM 794 N N . SER A 1 98 ? 3.284 -8.891 3.860 1.00 93.31 98 SER A N 1
ATOM 795 C CA . SER A 1 98 ? 4.383 -8.054 3.412 1.00 93.31 98 SER A CA 1
ATOM 796 C C . SER A 1 98 ? 4.664 -6.903 4.363 1.00 93.31 98 SER A C 1
ATOM 798 O O . SER A 1 98 ? 3.772 -6.342 4.996 1.00 93.31 98 SER A O 1
ATOM 800 N N . GLN A 1 99 ? 5.924 -6.487 4.405 1.00 93.75 99 GLN A N 1
ATOM 801 C CA . GLN A 1 99 ? 6.375 -5.320 5.146 1.00 93.75 99 GLN A CA 1
ATOM 802 C C . GLN A 1 99 ? 6.824 -4.221 4.180 1.00 93.75 99 GLN A C 1
ATOM 804 O O . GLN A 1 99 ? 7.680 -4.431 3.319 1.00 93.75 99 GLN A O 1
ATOM 809 N N . LEU A 1 100 ? 6.263 -3.022 4.340 1.00 91.31 100 LEU A N 1
ATOM 810 C CA . LEU A 1 100 ? 6.591 -1.838 3.546 1.00 91.31 100 LEU A CA 1
ATOM 811 C C . LEU A 1 100 ? 7.554 -0.906 4.281 1.00 91.31 100 LEU A C 1
ATOM 813 O O . LEU A 1 100 ? 7.349 -0.584 5.447 1.00 91.31 100 LEU A O 1
ATOM 817 N N . ALA A 1 101 ? 8.523 -0.363 3.543 1.00 87.50 101 ALA A N 1
ATOM 818 C CA . ALA A 1 101 ? 9.531 0.606 3.977 1.00 87.50 101 ALA A CA 1
ATOM 819 C C . ALA A 1 101 ? 10.466 0.112 5.098 1.00 87.50 101 ALA A C 1
ATOM 821 O O . ALA A 1 101 ? 10.202 0.273 6.287 1.00 87.50 101 ALA A O 1
ATOM 822 N N . LYS A 1 102 ? 11.656 -0.350 4.696 1.00 86.88 102 LYS A N 1
ATOM 823 C CA . LYS A 1 102 ? 12.711 -0.921 5.555 1.00 86.88 102 LYS A CA 1
ATOM 824 C C . LYS A 1 102 ? 13.016 -0.153 6.854 1.00 86.88 102 LYS A C 1
ATOM 826 O O . LYS A 1 102 ? 13.296 -0.774 7.868 1.00 86.88 102 LYS A O 1
ATOM 831 N N . ARG A 1 103 ? 12.978 1.188 6.839 1.00 85.50 103 ARG A N 1
ATOM 832 C CA . ARG A 1 103 ? 13.283 2.029 8.021 1.00 85.50 103 ARG A CA 1
ATOM 833 C C . ARG A 1 103 ? 12.154 2.093 9.051 1.00 85.50 103 ARG A C 1
ATOM 835 O O . ARG A 1 103 ? 12.412 2.353 10.216 1.00 85.50 103 ARG A O 1
ATOM 842 N N . SER A 1 104 ? 10.907 1.929 8.621 1.00 85.06 104 SER A N 1
ATOM 843 C CA . SER A 1 104 ? 9.738 1.923 9.502 1.00 85.06 104 SER A CA 1
ATOM 844 C C . SER A 1 104 ? 8.731 0.919 8.939 1.00 85.06 104 SER A C 1
ATOM 846 O O . SER A 1 104 ? 7.745 1.343 8.317 1.00 85.06 104 SER A O 1
ATOM 848 N N . PRO A 1 105 ? 8.998 -0.390 9.132 1.00 89.44 105 PRO A N 1
ATOM 849 C CA . PRO A 1 105 ? 8.231 -1.468 8.521 1.00 89.44 105 PRO A CA 1
ATOM 850 C C . PRO A 1 105 ? 6.751 -1.381 8.878 1.00 89.44 105 PRO A C 1
ATOM 852 O O . PRO A 1 105 ? 6.390 -1.316 10.054 1.00 89.44 105 PRO A O 1
ATOM 855 N N . LEU A 1 106 ? 5.901 -1.320 7.860 1.00 91.00 106 LEU A N 1
ATOM 856 C CA . LEU A 1 106 ? 4.452 -1.382 7.994 1.00 91.00 106 LEU A CA 1
ATOM 857 C C . LEU A 1 106 ? 3.972 -2.722 7.444 1.00 91.00 106 LEU A C 1
ATOM 859 O O . LEU A 1 106 ? 4.165 -2.989 6.260 1.00 91.00 106 LEU A O 1
ATOM 863 N N . GLU A 1 107 ? 3.361 -3.529 8.299 1.00 92.69 107 GLU A N 1
ATOM 864 C CA . GLU A 1 107 ? 2.770 -4.814 7.926 1.00 92.69 107 GLU A CA 1
ATOM 865 C C . GLU A 1 107 ? 1.488 -4.601 7.125 1.00 92.69 107 GLU A C 1
ATOM 867 O O . GLU A 1 107 ? 0.671 -3.729 7.439 1.00 92.69 107 GLU A O 1
ATOM 872 N N . CYS A 1 108 ? 1.348 -5.355 6.040 1.00 92.88 108 CYS A N 1
ATOM 873 C CA . CYS A 1 108 ? 0.228 -5.269 5.118 1.00 92.88 108 CYS A CA 1
ATOM 874 C C . CYS A 1 108 ? 0.169 -6.487 4.196 1.00 92.88 108 CYS A C 1
ATOM 876 O O . CYS A 1 108 ? 1.112 -7.261 4.100 1.00 92.88 108 CYS A O 1
ATOM 878 N N . PHE A 1 109 ? -0.921 -6.611 3.452 1.00 93.81 109 PHE A N 1
ATOM 879 C CA . PHE A 1 109 ? -1.024 -7.560 2.351 1.00 93.81 109 PHE A CA 1
ATOM 880 C C . PHE A 1 109 ? -0.635 -6.872 1.044 1.00 93.81 109 PHE A C 1
ATOM 882 O O . PHE A 1 109 ? -1.190 -5.820 0.712 1.00 93.81 109 PHE A O 1
ATOM 889 N N . ALA A 1 110 ? 0.307 -7.450 0.299 1.00 93.00 110 ALA A N 1
ATOM 890 C CA . ALA A 1 110 ? 0.734 -6.895 -0.978 1.00 93.00 110 ALA A CA 1
ATOM 891 C C . ALA A 1 110 ? 0.014 -7.569 -2.150 1.00 93.00 110 ALA A C 1
ATOM 893 O O . ALA A 1 110 ? -0.103 -8.792 -2.227 1.00 93.00 110 ALA A O 1
ATOM 894 N N . TYR A 1 111 ? -0.434 -6.742 -3.093 1.00 93.38 111 TYR A N 1
ATOM 895 C CA . TYR A 1 111 ? -1.063 -7.178 -4.333 1.00 93.38 111 TYR A CA 1
ATOM 896 C C . TYR A 1 111 ? -0.379 -6.505 -5.517 1.00 93.38 111 TYR A C 1
ATOM 898 O O . TYR A 1 111 ? -0.112 -5.300 -5.492 1.00 93.38 111 TYR A O 1
ATOM 906 N N . LEU A 1 112 ? -0.127 -7.278 -6.568 1.00 92.94 112 LEU A N 1
ATOM 907 C CA . LEU A 1 112 ? 0.437 -6.804 -7.819 1.00 92.94 112 LEU A CA 1
ATOM 908 C C . LEU A 1 112 ? -0.660 -6.718 -8.880 1.00 92.94 112 LEU A C 1
ATOM 910 O O . LEU A 1 112 ? -1.353 -7.694 -9.151 1.00 92.94 112 LEU A O 1
ATOM 914 N N . TYR A 1 113 ? -0.819 -5.543 -9.481 1.00 91.94 113 TYR A N 1
ATOM 915 C CA . TYR A 1 113 ? -1.841 -5.291 -10.491 1.00 91.94 113 TYR A CA 1
ATOM 916 C C . TYR A 1 113 ? -1.392 -4.182 -11.440 1.00 91.94 113 TYR A C 1
ATOM 918 O O . TYR A 1 113 ? -0.815 -3.184 -11.012 1.00 91.94 113 TYR A O 1
ATOM 926 N N . LYS A 1 114 ? -1.695 -4.332 -12.729 1.00 89.81 114 LYS A N 1
ATOM 927 C CA . LYS A 1 114 ? -1.440 -3.341 -13.773 1.00 89.81 114 LYS A CA 1
ATOM 928 C C . LYS A 1 114 ? -2.534 -3.398 -14.832 1.00 89.81 114 LYS A C 1
ATOM 930 O O . LYS A 1 114 ? -2.576 -4.299 -15.661 1.00 89.81 114 LYS A O 1
ATOM 935 N N . SER A 1 115 ? -3.389 -2.380 -14.850 1.00 87.62 115 SER A N 1
ATOM 936 C CA . SER A 1 115 ? -4.444 -2.263 -15.860 1.00 87.62 115 SER A CA 1
ATOM 937 C C . SER A 1 115 ? -3.888 -2.053 -17.272 1.00 87.62 115 SER A C 1
ATOM 939 O O . SER A 1 115 ? -2.843 -1.416 -17.442 1.00 87.62 115 SER A O 1
ATOM 941 N N . HIS A 1 116 ? -4.667 -2.445 -18.281 1.00 86.69 116 HIS A N 1
ATOM 942 C CA . HIS A 1 116 ? -4.397 -2.139 -19.684 1.00 86.69 116 HIS A CA 1
ATOM 943 C C . HIS A 1 116 ? -4.104 -0.643 -19.932 1.00 86.69 116 HIS A C 1
ATOM 945 O O . HIS A 1 116 ? -4.757 0.229 -19.339 1.00 86.69 116 HIS A O 1
ATOM 951 N N . PRO A 1 117 ? -3.149 -0.309 -20.824 1.00 82.69 117 PRO A N 1
ATOM 952 C CA . PRO A 1 117 ? -2.841 1.076 -21.155 1.00 82.69 117 PRO A CA 1
ATOM 953 C C . PRO A 1 117 ? -4.067 1.818 -21.702 1.00 82.69 117 PRO A C 1
ATOM 955 O O . PRO A 1 117 ? -4.569 1.514 -22.776 1.00 82.69 117 PRO A O 1
ATOM 958 N N . LYS A 1 118 ? -4.515 2.863 -20.999 1.00 81.88 118 LYS A N 1
ATOM 959 C CA . LYS A 1 118 ? -5.671 3.689 -21.407 1.00 81.88 118 LYS A CA 1
ATOM 960 C C . LYS A 1 118 ? -5.341 4.765 -22.456 1.00 81.88 118 LYS A C 1
ATOM 962 O O . LYS A 1 118 ? -6.097 5.717 -22.604 1.00 81.88 118 LYS A O 1
ATOM 967 N N . GLY A 1 119 ? -4.169 4.706 -23.096 1.00 80.75 119 GLY A N 1
ATOM 968 C CA . GLY A 1 119 ? -3.750 5.682 -24.117 1.00 80.75 119 GLY A CA 1
ATOM 969 C C . GLY A 1 119 ? -3.679 7.148 -23.655 1.00 80.75 119 GLY A C 1
ATOM 970 O O . GLY A 1 119 ? -3.696 8.051 -24.488 1.00 80.75 119 GLY A O 1
ATOM 971 N N . ARG A 1 120 ? -3.620 7.410 -22.338 1.00 79.19 120 ARG A N 1
ATOM 972 C CA . ARG A 1 120 ? -3.677 8.769 -21.776 1.00 79.19 120 ARG A CA 1
ATOM 973 C C . ARG A 1 120 ? -2.539 9.630 -22.326 1.00 79.19 120 ARG A C 1
ATOM 975 O O . ARG A 1 120 ? -1.367 9.361 -22.061 1.00 79.19 120 ARG A O 1
ATOM 982 N N . LYS A 1 121 ? -2.893 10.696 -23.044 1.00 76.06 121 LYS A N 1
ATOM 983 C CA . LYS A 1 121 ? -1.959 11.741 -23.469 1.00 76.06 121 LYS A CA 1
ATOM 984 C C . LYS A 1 121 ? -1.907 12.824 -22.400 1.00 76.06 121 LYS A C 1
ATOM 986 O O . LYS A 1 121 ? -2.929 13.219 -21.843 1.00 76.06 121 LYS A O 1
ATOM 991 N N . ALA A 1 122 ? -0.705 13.299 -22.092 1.00 67.38 122 ALA A N 1
ATOM 992 C CA . ALA A 1 122 ? -0.537 14.408 -21.167 1.00 67.38 122 ALA A CA 1
ATOM 993 C C . ALA A 1 122 ? -0.985 15.708 -21.853 1.00 67.38 122 ALA A C 1
ATOM 995 O O . ALA A 1 122 ? -0.201 16.346 -22.551 1.00 67.38 122 ALA A O 1
ATOM 996 N N . HIS A 1 123 ? -2.238 16.110 -21.646 1.00 66.06 123 HIS A N 1
ATOM 997 C CA . HIS A 1 123 ? -2.715 17.432 -22.041 1.00 66.06 123 HIS A CA 1
ATOM 998 C C . HIS A 1 123 ? -2.225 18.451 -21.012 1.00 66.06 123 HIS A C 1
ATOM 1000 O O . HIS A 1 123 ? -2.882 18.722 -20.011 1.00 66.06 123 HIS A O 1
ATOM 1006 N N . ARG A 1 124 ? -1.008 18.960 -21.217 1.00 63.56 124 ARG A N 1
ATOM 1007 C CA . ARG A 1 124 ? -0.446 20.044 -20.405 1.00 63.56 124 ARG A CA 1
ATOM 1008 C C . ARG A 1 124 ? -0.575 21.352 -21.169 1.00 63.56 124 ARG A C 1
ATOM 1010 O O . ARG A 1 124 ? -0.228 21.419 -22.344 1.00 63.56 124 ARG A O 1
ATOM 1017 N N . HIS A 1 125 ? -1.044 22.391 -20.488 1.00 59.25 125 HIS A N 1
ATOM 1018 C CA . HIS A 1 125 ? -1.084 23.735 -21.049 1.00 59.25 125 HIS A CA 1
ATOM 1019 C C . HIS A 1 125 ? 0.350 24.204 -21.364 1.00 59.25 125 HIS A C 1
ATOM 1021 O O . HIS A 1 125 ? 1.243 24.122 -20.514 1.00 59.25 125 HIS A O 1
ATOM 1027 N N . SER A 1 126 ? 0.581 24.662 -22.598 1.00 58.19 126 SER A N 1
ATOM 1028 C CA . SER A 1 126 ? 1.921 24.958 -23.131 1.00 58.19 126 SER A CA 1
ATOM 1029 C C . SER A 1 126 ? 2.675 26.014 -22.318 1.00 58.19 126 SER A C 1
ATOM 1031 O O . SER A 1 126 ? 3.888 25.915 -22.154 1.00 58.19 126 SER A O 1
ATOM 1033 N N . ARG A 1 127 ? 1.954 26.981 -21.736 1.00 58.81 127 ARG A N 1
ATOM 1034 C CA . ARG A 1 127 ? 2.548 28.138 -21.046 1.00 58.81 127 ARG A CA 1
ATOM 1035 C C . ARG A 1 127 ? 3.079 27.856 -19.638 1.00 58.81 127 ARG A C 1
ATOM 1037 O O . ARG A 1 127 ? 3.916 28.611 -19.168 1.00 58.81 127 ARG A O 1
ATOM 1044 N N . THR A 1 128 ? 2.628 26.798 -18.961 1.00 57.53 128 THR A N 1
ATOM 1045 C CA . THR A 1 128 ? 2.927 26.587 -17.528 1.00 57.53 128 THR A CA 1
ATOM 1046 C C . THR A 1 128 ? 3.837 25.398 -17.233 1.00 57.53 128 THR A C 1
ATOM 1048 O O . THR A 1 128 ? 4.382 25.319 -16.136 1.00 57.53 128 THR A O 1
ATOM 1051 N N . CYS A 1 129 ? 4.023 24.448 -18.159 1.00 52.94 129 CYS A N 1
ATOM 1052 C CA . CYS A 1 129 ? 4.656 23.171 -17.795 1.00 52.94 129 CYS A CA 1
ATOM 1053 C C . CYS A 1 129 ? 5.573 22.530 -18.847 1.00 52.94 129 CYS A C 1
ATOM 1055 O O . CYS A 1 129 ? 6.149 21.484 -18.545 1.00 52.94 129 CYS A O 1
ATOM 1057 N N . GLN A 1 130 ? 5.746 23.102 -20.047 1.00 55.31 130 GLN A N 1
ATOM 1058 C CA . GLN A 1 130 ? 6.640 22.505 -21.058 1.00 55.31 130 GLN A CA 1
ATOM 1059 C C . GLN A 1 130 ? 8.119 22.522 -20.643 1.00 55.31 130 GLN A C 1
ATOM 1061 O O . GLN A 1 130 ? 8.871 21.640 -21.044 1.00 55.31 130 GLN A O 1
ATOM 1066 N N . LYS A 1 131 ? 8.521 23.478 -19.796 1.00 57.75 131 LYS A N 1
ATOM 1067 C CA . LYS A 1 131 ? 9.903 23.634 -19.314 1.00 57.75 131 LYS A CA 1
ATOM 1068 C C . LYS A 1 131 ? 10.124 23.143 -17.880 1.00 57.75 131 LYS A C 1
ATOM 1070 O O . LYS A 1 131 ? 11.137 23.473 -17.274 1.00 57.75 131 LYS A O 1
ATOM 1075 N N . HIS A 1 132 ? 9.193 22.376 -17.304 1.00 61.69 132 HIS A N 1
ATOM 1076 C CA . HIS A 1 132 ? 9.404 21.859 -15.951 1.00 61.69 132 HIS A CA 1
ATOM 1077 C C . HIS A 1 132 ? 10.541 20.828 -15.975 1.00 61.69 132 HIS A C 1
ATOM 1079 O O . HIS A 1 132 ? 10.429 19.797 -16.641 1.00 61.69 132 HIS A O 1
ATOM 1085 N N . SER A 1 133 ? 11.620 21.087 -15.234 1.00 68.50 133 SER A N 1
ATOM 1086 C CA . SER A 1 133 ? 12.831 20.247 -15.193 1.00 68.50 133 SER A CA 1
ATOM 1087 C C . SER A 1 133 ? 12.533 18.780 -14.844 1.00 68.50 133 SER A C 1
ATOM 1089 O O . SER A 1 133 ? 13.140 17.862 -15.392 1.00 68.50 133 SER A O 1
ATOM 1091 N N . ALA A 1 134 ? 11.516 18.542 -14.013 1.00 68.00 134 ALA A N 1
ATOM 1092 C CA . ALA A 1 134 ? 11.041 17.213 -13.623 1.00 68.00 134 ALA A CA 1
ATOM 1093 C C . ALA A 1 134 ? 10.022 16.573 -14.598 1.00 68.00 134 ALA A C 1
ATOM 1095 O O . ALA A 1 134 ? 9.441 15.532 -14.291 1.00 68.00 134 ALA A O 1
ATOM 1096 N N . GLY A 1 135 ? 9.801 17.142 -15.791 1.00 65.62 135 GLY A N 1
ATOM 1097 C CA . GLY A 1 135 ? 8.825 16.653 -16.776 1.00 65.62 135 GLY A CA 1
ATOM 1098 C C . GLY A 1 135 ? 8.967 15.161 -17.106 1.00 65.62 135 GLY A C 1
ATOM 1099 O O . GLY A 1 135 ? 7.975 14.429 -17.125 1.00 65.62 135 GLY A O 1
ATOM 1100 N N . LYS A 1 136 ? 10.210 14.688 -17.277 1.00 67.94 136 LYS A N 1
ATOM 1101 C CA . LYS A 1 136 ? 10.523 13.269 -17.525 1.00 67.94 136 LYS A CA 1
ATOM 1102 C C . LYS A 1 136 ? 10.131 12.368 -16.346 1.00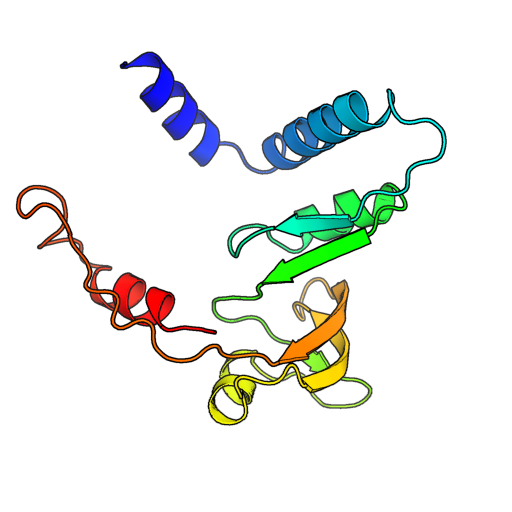 67.94 136 LYS A C 1
ATOM 1104 O O . LYS A 1 136 ? 9.587 11.287 -16.563 1.00 67.94 136 LYS A O 1
ATOM 1109 N N . VAL A 1 137 ? 10.358 12.824 -15.112 1.00 69.19 137 VAL A N 1
ATOM 1110 C CA . VAL A 1 137 ? 10.007 12.094 -13.881 1.00 69.19 137 VAL A CA 1
ATOM 1111 C C . VAL A 1 137 ? 8.493 11.966 -13.759 1.00 69.19 137 VAL A C 1
ATOM 1113 O O . VAL A 1 137 ? 7.987 10.864 -13.562 1.00 69.19 137 VAL A O 1
ATOM 1116 N N . PHE A 1 138 ? 7.757 13.059 -13.975 1.00 69.06 138 PHE A N 1
ATOM 1117 C CA . PHE A 1 138 ? 6.294 13.037 -13.934 1.00 69.06 138 PHE A CA 1
ATOM 1118 C C . PHE A 1 138 ? 5.696 12.109 -14.994 1.00 69.06 138 PHE A C 1
ATOM 1120 O O . PHE A 1 138 ? 4.756 11.369 -14.713 1.00 69.06 138 PHE A O 1
ATOM 1127 N N . HIS A 1 139 ? 6.249 12.122 -16.209 1.00 67.69 139 HIS A N 1
ATOM 1128 C CA . HIS A 1 139 ? 5.791 11.247 -17.283 1.00 67.69 139 HIS A CA 1
ATOM 1129 C C . HIS A 1 139 ? 6.067 9.766 -16.981 1.00 67.69 139 HIS A C 1
ATOM 1131 O O . HIS A 1 139 ? 5.217 8.916 -17.245 1.00 67.69 139 HIS A O 1
ATOM 1137 N N . LYS A 1 140 ? 7.236 9.444 -16.409 1.00 70.62 140 LYS A N 1
ATOM 1138 C CA . LYS A 1 140 ? 7.567 8.078 -15.978 1.00 70.62 140 LYS A CA 1
ATOM 1139 C C . LYS A 1 140 ? 6.639 7.618 -14.852 1.00 70.62 140 LYS A C 1
ATOM 1141 O O . LYS A 1 140 ? 6.045 6.553 -14.970 1.00 70.62 140 LYS A O 1
ATOM 1146 N N . GLY A 1 141 ? 6.441 8.456 -13.833 1.00 66.00 141 GLY A N 1
ATOM 1147 C CA . GLY A 1 141 ? 5.530 8.190 -12.720 1.00 66.00 141 GLY A CA 1
ATOM 1148 C C . GLY A 1 141 ? 4.100 7.918 -13.185 1.00 66.00 141 GLY A C 1
ATOM 1149 O O . GLY A 1 141 ? 3.470 6.978 -12.720 1.00 66.00 141 GLY A O 1
ATOM 1150 N N . ALA A 1 142 ? 3.589 8.657 -14.173 1.00 68.75 142 ALA A N 1
ATOM 1151 C CA . ALA A 1 142 ? 2.244 8.441 -14.715 1.00 68.75 142 ALA A CA 1
ATOM 1152 C C . ALA A 1 142 ? 2.022 7.041 -15.329 1.00 68.75 142 ALA A C 1
ATOM 1154 O O . ALA A 1 142 ? 0.875 6.624 -15.475 1.00 68.75 142 ALA A O 1
ATOM 1155 N N . LYS A 1 143 ? 3.103 6.329 -15.677 1.00 70.88 143 LYS A N 1
ATOM 1156 C CA . LYS A 1 143 ? 3.084 4.979 -16.257 1.00 70.88 143 LYS A CA 1
ATOM 1157 C C . LYS A 1 143 ? 3.393 3.866 -15.252 1.00 70.88 143 LYS A C 1
ATOM 1159 O O . LYS A 1 143 ? 3.371 2.701 -15.643 1.00 70.88 143 LYS A O 1
ATOM 1164 N N . GLU A 1 144 ? 3.713 4.202 -14.002 1.00 71.19 144 GLU A N 1
ATOM 1165 C CA . GLU A 1 144 ? 3.860 3.195 -12.946 1.00 71.19 144 GLU A CA 1
ATOM 1166 C C . GLU A 1 144 ? 2.513 2.484 -12.712 1.00 71.19 144 GLU A C 1
ATOM 1168 O O . GLU A 1 144 ? 1.472 3.096 -12.991 1.00 71.19 144 GLU A O 1
ATOM 1173 N N . PRO A 1 145 ? 2.517 1.222 -12.245 1.00 62.03 145 PRO A N 1
ATOM 1174 C CA . PRO A 1 145 ? 1.303 0.526 -11.821 1.00 62.03 145 PRO A CA 1
ATOM 1175 C C . PRO A 1 145 ? 0.519 1.307 -10.745 1.00 62.03 145 PRO A C 1
ATOM 1177 O O . PRO A 1 145 ? 1.096 2.184 -10.048 1.00 62.03 145 PRO A O 1
#

Foldseek 3Di:
DVVVVVVVVVVVVDPDVVLVVVVVVVVVVCVVPPPDAEEAEDEPPDDPVSCVVSVVVVHHYDYDDDDWKWKDADPDDTDTPVVCQVVAEQDKDWRHWMFIHPVDTDTDTDIGHDHDDPVDDPPDDPPPPPPDPCPVVVVVRVRGD

Secondary structure (DSSP, 8-state):
-HHHHHHHHHHHS-TTHHHHHHHHHHHHHHTTSTT---EEEE-BTB-HHHHHHHHTTT-EEEE---SS-EEEETTSPPEEGGGGGGG--SS-EEEEEEEE-TTS-EEEEEEE--PPP--------HHHHTT-TTHHHHHHHTT--

Sequence (145 aa):
MRDIQILQQTIENQCPEIHKKRLSSLILATKTVNGCTPIIVSDAGFRNTWFRQVANKGWFWLGRVRGEVSIKCGEDSWQWNKTFYPQATDKPQFLGESQLAKRSPLECFAYLYKSHPKGRKAHRHSRTCQKHSAGKVFHKGAKEP

Radius of gyration: 18.08 Å; chains: 1; bounding box: 38×48×39 Å

InterPro domains:
  IPR012337 Ribonuclease H-like superfamily [SSF53098] (13-127)